Protein AF-A0AAD9ZJ83-F1 (afdb_monomer_lite)

InterPro domains:
  IPR008580 PPPDE peptidase domain [PF05903] (3-91)
  IPR008580 PPPDE peptidase domain [PS51858] (1-94)
  IPR008580 PPPDE peptidase domain [PTHR12378] (12-110)
  IPR008580 PPPDE peptidase domain [SM01179] (1-95)
  IPR042266 PPPDE peptidase domain superfamily [G3DSA:3.90.1720.30] (1-96)

Sequence (181 aa):
MRVYWTKPCMEPPGGTFRCELLQGFTFRPEHEIETIIKEVSQEFLGPSYNMLSNNCNHFTNHLCERLIGKPAPSWLNRAASIGVALPCVVPREWIAPPDHDNADGELLEEDEEDERTSMLRQEYHRGHSFHGSSMDGEDDGWDSDRDRRKGGSGKGKDIVRDTAGRDIPASERAPPPRGRS

Radius of gyration: 28.86 Å; chains: 1; bounding box: 47×80×57 Å

Secondary structure (DSSP, 8-state):
-------TTPPPTT---------------HHHHHHHHHHHHHHS-GGG-BTTTBSHHHHHHHHHHHHHSSPPPTTTTHHHHHHHH-TTTS-GGGTSPPP---------------TTSGGGSSSTTS----------------------------------B-TTSPBPPGGGSPPPP----

Organism: NCBI:txid209136

pLDDT: mean 70.63, std 24.45, range [24.88, 97.62]

Structure (mmCIF, N/CA/C/O backbone):
data_AF-A0AAD9ZJ83-F1
#
_entry.id   AF-A0AAD9ZJ83-F1
#
loop_
_atom_site.group_PDB
_atom_site.id
_atom_site.type_symbol
_atom_site.label_atom_id
_atom_site.label_alt_id
_atom_site.label_comp_id
_atom_site.label_asym_id
_atom_site.label_entity_id
_atom_site.label_seq_id
_atom_site.pdbx_PDB_ins_code
_atom_site.Cartn_x
_atom_site.Cartn_y
_atom_site.Cartn_z
_atom_site.occupancy
_atom_site.B_iso_or_equiv
_atom_site.auth_seq_id
_atom_site.auth_comp_id
_atom_site.auth_asym_id
_atom_site.auth_atom_id
_atom_site.pdbx_PDB_model_num
ATOM 1 N N . MET A 1 1 ? 16.547 3.645 4.547 1.00 51.28 1 MET A N 1
ATOM 2 C CA . MET A 1 1 ? 15.280 4.386 4.379 1.00 51.28 1 MET A CA 1
ATOM 3 C C . MET A 1 1 ? 14.146 3.600 5.035 1.00 51.28 1 MET A C 1
ATOM 5 O O . MET A 1 1 ? 14.118 2.382 4.866 1.00 51.28 1 MET A O 1
ATOM 9 N N . ARG A 1 2 ? 13.286 4.262 5.820 1.00 69.00 2 ARG A N 1
ATOM 10 C CA . ARG A 1 2 ? 12.075 3.689 6.448 1.00 69.00 2 ARG A CA 1
ATOM 11 C C . ARG A 1 2 ? 10.834 4.105 5.644 1.00 69.00 2 ARG A C 1
ATOM 13 O O . ARG A 1 2 ? 10.942 4.996 4.804 1.00 69.00 2 ARG A O 1
ATOM 20 N N . VAL A 1 3 ? 9.681 3.497 5.926 1.00 80.25 3 VAL A N 1
ATOM 21 C CA . VAL A 1 3 ? 8.376 4.035 5.505 1.00 80.25 3 VAL A CA 1
ATOM 22 C C . VAL A 1 3 ? 8.199 5.443 6.090 1.00 80.25 3 VAL A C 1
ATOM 24 O O . VAL A 1 3 ? 8.559 5.679 7.244 1.00 80.25 3 VAL A O 1
ATOM 27 N N . TYR A 1 4 ? 7.674 6.363 5.284 1.00 85.19 4 TYR A N 1
ATOM 28 C CA . TYR A 1 4 ? 7.364 7.744 5.656 1.00 85.19 4 TYR A CA 1
ATOM 29 C C . TYR A 1 4 ? 5.854 7.993 5.555 1.00 85.19 4 TYR A C 1
ATOM 31 O O . TYR A 1 4 ? 5.133 7.236 4.902 1.00 85.19 4 TYR A O 1
ATOM 39 N N . TRP A 1 5 ? 5.383 9.062 6.192 1.00 87.25 5 TRP A N 1
ATOM 40 C CA . TRP A 1 5 ? 4.005 9.538 6.093 1.00 87.25 5 TRP A CA 1
ATOM 41 C C . TRP A 1 5 ? 3.986 10.990 5.604 1.00 87.25 5 TRP A C 1
ATOM 43 O O . TRP A 1 5 ? 5.010 11.668 5.586 1.00 87.25 5 TRP A O 1
ATOM 53 N N . THR A 1 6 ? 2.822 11.446 5.155 1.00 89.69 6 THR A N 1
ATOM 54 C CA . THR A 1 6 ? 2.567 12.826 4.727 1.00 89.69 6 THR A CA 1
ATOM 55 C C . THR A 1 6 ? 1.086 13.140 4.940 1.00 89.69 6 THR A C 1
ATOM 57 O O . THR A 1 6 ? 0.282 12.220 5.127 1.00 89.69 6 THR A O 1
ATOM 60 N N . LYS A 1 7 ? 0.707 14.423 4.933 1.00 92.00 7 LYS A N 1
ATOM 61 C CA . LYS A 1 7 ? -0.703 14.831 5.027 1.00 92.00 7 LYS A CA 1
ATOM 62 C C . LYS A 1 7 ? -1.481 14.252 3.822 1.00 92.00 7 LYS A C 1
ATOM 64 O O . LYS A 1 7 ? -0.942 14.237 2.711 1.00 92.00 7 LYS A O 1
ATOM 69 N N . PRO A 1 8 ? -2.721 13.753 3.998 1.00 91.56 8 PRO A N 1
ATOM 70 C CA . PRO A 1 8 ? -3.522 13.234 2.890 1.00 91.56 8 PRO A CA 1
ATOM 71 C C . PRO A 1 8 ? -3.641 14.233 1.733 1.00 91.56 8 PRO A C 1
ATOM 73 O O . PRO A 1 8 ? -3.673 15.443 1.948 1.00 91.56 8 PRO A O 1
ATOM 76 N N . CYS A 1 9 ? -3.703 13.717 0.504 1.00 89.94 9 CYS A N 1
ATOM 77 C CA . CYS A 1 9 ? -3.762 14.496 -0.741 1.00 89.94 9 CYS A CA 1
ATOM 78 C C . CYS A 1 9 ? -2.544 15.399 -1.040 1.00 89.94 9 CYS A C 1
ATOM 80 O O . CYS A 1 9 ? -2.565 16.093 -2.054 1.00 89.94 9 CYS A O 1
ATOM 82 N N . MET A 1 10 ? -1.467 15.364 -0.243 1.00 91.19 10 MET A N 1
ATOM 83 C CA . MET A 1 10 ? -0.195 15.993 -0.619 1.00 91.19 10 MET A CA 1
ATOM 84 C C . MET A 1 10 ? 0.432 15.269 -1.814 1.00 91.19 10 MET A C 1
ATOM 86 O O . MET A 1 10 ? 0.665 14.058 -1.777 1.00 91.19 10 MET A O 1
ATOM 90 N N . GLU A 1 11 ? 0.727 16.017 -2.873 1.00 88.88 11 GLU A N 1
ATOM 91 C CA . GLU A 1 11 ? 1.280 15.475 -4.113 1.00 88.88 11 GLU A CA 1
ATOM 92 C C . GLU A 1 11 ? 2.820 15.467 -4.071 1.00 88.88 11 GLU A C 1
ATOM 94 O O . GLU A 1 11 ? 3.428 16.502 -3.786 1.00 88.88 11 GLU A O 1
ATOM 99 N N . PRO A 1 12 ? 3.488 14.334 -4.363 1.00 84.62 12 PRO A N 1
ATOM 100 C CA . PRO A 1 12 ? 4.933 14.324 -4.558 1.00 84.62 12 PRO A CA 1
ATOM 101 C C . PRO A 1 12 ? 5.297 15.001 -5.894 1.00 84.62 12 PRO A C 1
ATOM 103 O O . PRO A 1 12 ? 4.472 15.017 -6.813 1.00 84.62 12 PRO A O 1
ATOM 106 N N . PRO A 1 13 ? 6.537 15.496 -6.071 1.00 87.19 13 PRO A N 1
ATOM 107 C CA . PRO A 1 13 ? 6.989 16.054 -7.344 1.00 87.19 13 PRO A CA 1
ATOM 108 C C . PRO A 1 13 ? 6.751 15.092 -8.521 1.00 87.19 13 PRO A C 1
ATOM 110 O O . PRO A 1 13 ? 7.228 13.959 -8.519 1.00 87.19 13 PRO A O 1
ATOM 113 N N . GLY A 1 14 ? 5.999 15.543 -9.530 1.00 88.50 14 GLY A N 1
ATOM 114 C CA . GLY A 1 14 ? 5.631 14.737 -10.704 1.00 88.50 14 GLY A CA 1
ATOM 115 C C . GLY A 1 14 ? 4.450 13.774 -10.505 1.00 88.50 14 GLY A C 1
ATOM 116 O O . GLY A 1 14 ? 4.075 13.082 -11.451 1.00 88.50 14 GLY A O 1
ATOM 117 N N . GLY A 1 15 ? 3.850 13.727 -9.313 1.00 87.69 15 GLY A N 1
ATOM 118 C CA . GLY A 1 15 ? 2.579 13.052 -9.052 1.00 87.69 15 GLY A CA 1
ATOM 119 C C . GLY A 1 15 ? 1.377 13.993 -9.174 1.00 87.69 15 GLY A C 1
ATOM 120 O O . GLY A 1 15 ? 1.518 15.212 -9.185 1.00 87.69 15 GLY A O 1
ATOM 121 N N . THR A 1 16 ? 0.177 13.418 -9.245 1.00 92.81 16 THR A N 1
ATOM 122 C CA . THR A 1 16 ? -1.092 14.150 -9.099 1.00 92.81 16 THR A CA 1
ATOM 123 C C . THR A 1 16 ? -2.100 13.240 -8.405 1.00 92.81 16 THR A C 1
ATOM 125 O O . THR A 1 16 ? -2.240 12.067 -8.767 1.00 92.81 16 THR A O 1
ATOM 128 N N . PHE A 1 17 ? -2.799 13.754 -7.399 1.00 93.44 17 PHE A N 1
ATOM 129 C CA . PHE A 1 17 ? -3.862 13.048 -6.706 1.00 93.44 17 PHE A CA 1
ATOM 130 C C . PHE A 1 17 ? -5.074 12.893 -7.631 1.00 93.44 17 PHE A C 1
ATOM 132 O O . PHE A 1 17 ? -5.570 13.852 -8.220 1.00 93.44 17 PHE A O 1
ATOM 139 N N . ARG A 1 18 ? -5.575 11.659 -7.758 1.00 93.62 18 ARG A N 1
ATOM 140 C CA . ARG A 1 18 ? -6.725 11.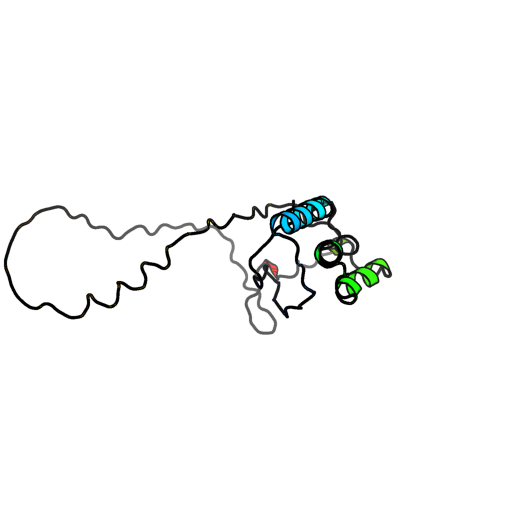350 -8.621 1.00 93.62 18 ARG A CA 1
ATOM 141 C C . ARG A 1 18 ? -8.031 11.176 -7.849 1.00 93.62 18 ARG A C 1
ATOM 143 O O . ARG A 1 18 ? -9.071 11.641 -8.306 1.00 93.62 18 ARG A O 1
ATOM 150 N N . CYS A 1 19 ? -8.002 10.405 -6.766 1.00 94.25 19 CYS A N 1
ATOM 151 C CA . CYS A 1 19 ? -9.188 10.013 -6.007 1.00 94.25 19 CYS A CA 1
ATOM 152 C C . CYS A 1 19 ? -8.811 9.332 -4.688 1.00 94.25 19 CYS A C 1
ATOM 154 O O . CYS A 1 19 ? -7.803 8.629 -4.614 1.00 94.25 19 CYS A O 1
ATOM 156 N N . GLU A 1 20 ? -9.688 9.459 -3.698 1.00 94.06 20 GLU A N 1
ATOM 157 C CA . GLU A 1 20 ? -9.672 8.681 -2.460 1.00 94.06 20 GLU A CA 1
ATOM 158 C C . GLU A 1 20 ? -10.578 7.444 -2.593 1.00 94.06 20 GLU A C 1
ATOM 160 O O . GLU A 1 20 ? -11.519 7.430 -3.394 1.00 94.06 20 GLU A O 1
ATOM 165 N N . LEU A 1 21 ? -10.302 6.398 -1.811 1.00 93.62 21 LEU A N 1
ATOM 166 C CA . LEU A 1 21 ? -11.132 5.199 -1.737 1.00 93.62 21 LEU A CA 1
ATOM 167 C C . LEU A 1 21 ? -11.295 4.740 -0.284 1.00 93.62 21 LEU A C 1
ATOM 169 O O . LEU A 1 21 ? -10.328 4.325 0.352 1.00 93.62 21 LEU A O 1
ATOM 173 N N . LEU A 1 22 ? -12.537 4.732 0.210 1.00 95.31 22 LEU A N 1
ATOM 174 C CA . LEU A 1 22 ? -12.863 4.143 1.507 1.00 95.31 22 LEU A CA 1
ATOM 175 C C . LEU A 1 22 ? -12.670 2.621 1.456 1.00 95.31 22 LEU A C 1
ATOM 177 O O . LEU A 1 22 ? -13.462 1.897 0.853 1.00 95.31 22 LEU A O 1
ATOM 181 N N . GLN A 1 23 ? -11.618 2.148 2.116 1.00 94.94 23 GLN A N 1
ATOM 182 C CA . GLN A 1 23 ? -11.210 0.743 2.102 1.00 94.94 23 GLN A CA 1
ATOM 183 C C . GLN A 1 23 ? -11.865 -0.087 3.225 1.00 94.94 23 GLN A C 1
ATOM 185 O O . GLN A 1 23 ? -12.105 -1.285 3.065 1.00 94.94 23 GLN A O 1
ATOM 190 N N . GLY A 1 24 ? -12.197 0.536 4.359 1.00 95.69 24 GLY A N 1
ATOM 191 C CA . GLY A 1 24 ? -12.870 -0.112 5.485 1.00 95.69 24 GLY A CA 1
ATOM 192 C C . GLY A 1 24 ? -12.802 0.712 6.768 1.00 95.69 24 GLY A C 1
ATOM 193 O O . GLY A 1 24 ? -12.357 1.854 6.756 1.00 95.69 24 GLY A O 1
ATOM 194 N N . PHE A 1 25 ? -13.227 0.103 7.874 1.00 96.00 25 PHE A N 1
ATOM 195 C CA . PHE A 1 25 ? -13.192 0.687 9.215 1.00 96.00 25 PHE A CA 1
ATOM 196 C C . PHE A 1 25 ? -12.483 -0.270 10.172 1.00 96.00 25 PHE A C 1
ATOM 198 O O . PHE A 1 25 ? -12.576 -1.489 10.008 1.00 96.00 25 PHE A O 1
ATOM 205 N N . THR A 1 26 ? -11.813 0.276 11.183 1.00 95.88 26 THR A N 1
ATOM 206 C CA . THR A 1 26 ? -11.235 -0.489 12.289 1.00 95.88 26 THR A CA 1
ATOM 207 C C . THR A 1 26 ? -11.680 0.121 13.615 1.00 95.88 26 THR A C 1
ATOM 209 O O . THR A 1 26 ? -11.867 1.330 13.706 1.00 95.88 26 THR A O 1
ATOM 212 N N . PHE A 1 27 ? -11.876 -0.722 14.629 1.00 95.75 27 PHE A N 1
ATOM 213 C CA . PHE A 1 27 ? -12.252 -0.315 15.992 1.00 95.75 27 PHE A CA 1
ATOM 214 C C . PHE A 1 27 ? -11.092 -0.498 16.983 1.00 95.75 27 PHE A C 1
ATOM 216 O O . PHE A 1 27 ? -11.299 -0.512 18.194 1.00 95.75 27 PHE A O 1
ATOM 223 N N . ARG A 1 28 ? -9.874 -0.697 16.464 1.00 95.69 28 ARG A N 1
ATOM 224 C CA . ARG A 1 28 ? -8.657 -0.792 17.270 1.00 95.69 28 ARG A CA 1
ATOM 225 C C . ARG A 1 28 ? -8.345 0.559 17.925 1.00 95.69 28 ARG A C 1
ATOM 227 O O . ARG A 1 28 ? -8.572 1.589 17.291 1.00 95.69 28 ARG A O 1
ATOM 234 N N . PRO A 1 29 ? -7.802 0.573 19.152 1.00 97.62 29 PRO A N 1
ATOM 235 C CA . PRO A 1 29 ? -7.278 1.792 19.751 1.00 97.62 29 PRO A CA 1
ATOM 236 C C . PRO A 1 29 ? -6.029 2.274 19.000 1.00 97.62 29 PRO A C 1
ATOM 238 O O . PRO A 1 29 ? -5.319 1.491 18.370 1.00 97.62 29 PRO A O 1
ATOM 241 N N . GLU A 1 30 ? -5.734 3.565 19.118 1.00 97.06 30 GLU A N 1
ATOM 242 C CA . GLU A 1 30 ? -4.628 4.244 18.430 1.00 97.06 30 GLU A CA 1
ATOM 243 C C . GLU A 1 30 ? -3.273 3.536 18.602 1.00 97.06 30 GLU A C 1
ATOM 245 O O . GLU A 1 30 ? -2.634 3.193 17.612 1.00 97.06 30 GLU A O 1
ATOM 250 N N . HIS A 1 31 ? -2.901 3.166 19.832 1.00 97.38 31 HIS A N 1
ATOM 251 C CA . HIS A 1 31 ? -1.644 2.457 20.111 1.00 97.38 31 HIS A CA 1
ATOM 252 C C . HIS A 1 31 ? -1.519 1.089 19.403 1.00 97.38 31 HIS A C 1
ATOM 254 O O . HIS A 1 31 ? -0.410 0.655 19.078 1.00 97.38 31 HIS A O 1
ATOM 260 N N . GLU A 1 32 ? -2.629 0.384 19.140 1.00 97.56 32 GLU A N 1
ATOM 261 C CA . GLU A 1 32 ? -2.602 -0.838 18.323 1.00 97.56 32 GLU A CA 1
ATOM 262 C C . GLU A 1 32 ? -2.376 -0.507 16.845 1.00 97.56 32 GLU A C 1
ATOM 264 O O . GLU A 1 32 ? -1.641 -1.222 16.164 1.00 97.56 32 GLU A O 1
ATOM 269 N N . ILE A 1 33 ? -2.993 0.567 16.345 1.00 97.12 33 ILE A N 1
ATOM 270 C CA . ILE A 1 33 ? -2.841 1.031 14.960 1.00 97.12 33 ILE A CA 1
ATOM 271 C C . ILE A 1 33 ? -1.387 1.454 14.710 1.00 97.12 33 ILE A C 1
ATOM 273 O O . ILE A 1 33 ? -0.781 0.985 13.748 1.00 97.12 33 ILE A O 1
ATOM 277 N N . GLU A 1 34 ? -0.797 2.249 15.605 1.00 95.75 34 GLU A N 1
ATOM 278 C CA . GLU A 1 34 ? 0.623 2.622 15.574 1.00 95.75 34 GLU A CA 1
ATOM 279 C C . GLU A 1 34 ? 1.544 1.397 15.597 1.00 95.75 34 GLU A C 1
ATOM 281 O O . GLU A 1 34 ? 2.485 1.305 14.805 1.00 95.75 34 GLU A O 1
ATOM 286 N N . THR A 1 35 ? 1.261 0.430 16.478 1.00 97.12 35 THR A N 1
ATOM 287 C CA . THR A 1 35 ? 2.037 -0.814 16.582 1.00 97.12 35 THR A CA 1
ATOM 288 C C . THR A 1 35 ? 1.985 -1.597 15.270 1.00 97.12 35 THR A C 1
ATOM 290 O O . THR A 1 35 ? 3.032 -1.977 14.747 1.00 97.12 35 THR A O 1
ATOM 293 N N . ILE A 1 36 ? 0.796 -1.756 14.678 1.00 96.88 36 ILE A N 1
ATOM 294 C CA . ILE A 1 36 ? 0.616 -2.414 13.378 1.00 96.88 36 ILE A CA 1
ATOM 295 C C . ILE A 1 36 ? 1.375 -1.668 12.272 1.00 96.88 36 ILE A C 1
ATOM 297 O O . ILE A 1 36 ? 2.115 -2.298 11.519 1.00 96.88 36 ILE A O 1
ATOM 301 N N . ILE A 1 37 ? 1.245 -0.340 12.178 1.00 95.38 37 ILE A N 1
ATOM 302 C CA . ILE A 1 37 ? 1.967 0.467 11.181 1.00 95.38 37 ILE A CA 1
ATOM 303 C C . ILE A 1 37 ? 3.480 0.278 11.338 1.00 95.38 37 ILE A C 1
ATOM 305 O O . ILE A 1 37 ? 4.180 0.080 10.343 1.00 95.38 37 ILE A O 1
ATOM 309 N N . LYS A 1 38 ? 3.994 0.296 12.571 1.00 94.50 38 LYS A N 1
ATOM 310 C CA . LYS A 1 38 ? 5.421 0.144 12.877 1.00 94.50 38 LYS A CA 1
ATOM 311 C C . LYS A 1 38 ? 5.958 -1.241 12.521 1.00 94.50 38 LYS A C 1
ATOM 313 O O . LYS A 1 38 ? 7.043 -1.311 11.941 1.00 94.50 38 LYS A O 1
ATOM 318 N N . GLU A 1 39 ? 5.222 -2.300 12.860 1.00 95.56 39 GLU A N 1
ATOM 319 C CA . GLU A 1 39 ? 5.543 -3.693 12.518 1.00 95.56 39 GLU A CA 1
ATOM 320 C C . GLU A 1 39 ? 5.615 -3.878 11.002 1.00 95.56 39 GLU A C 1
ATOM 322 O O . GLU A 1 39 ? 6.678 -4.216 10.484 1.00 95.56 39 GLU A O 1
ATOM 327 N N . VAL A 1 40 ? 4.537 -3.537 10.284 1.00 95.56 40 VAL A N 1
ATOM 328 C CA . VAL A 1 40 ? 4.490 -3.625 8.816 1.00 95.56 40 VAL A CA 1
ATOM 329 C C . VAL A 1 40 ? 5.609 -2.785 8.190 1.00 95.56 40 VAL A C 1
ATOM 331 O O . VAL A 1 40 ? 6.287 -3.228 7.268 1.00 95.56 40 VAL A O 1
ATOM 334 N N . SER A 1 41 ? 5.905 -1.603 8.734 1.00 93.12 41 SER A N 1
ATOM 335 C CA . SER A 1 41 ? 7.007 -0.759 8.249 1.00 93.12 41 SER A CA 1
ATOM 336 C C . SER A 1 41 ? 8.412 -1.349 8.453 1.00 93.12 41 SER A C 1
ATOM 338 O O . SER A 1 41 ? 9.350 -0.849 7.832 1.00 93.12 41 SER A O 1
ATOM 340 N N . GLN A 1 42 ? 8.598 -2.382 9.290 1.00 92.38 42 GLN A N 1
ATOM 341 C CA .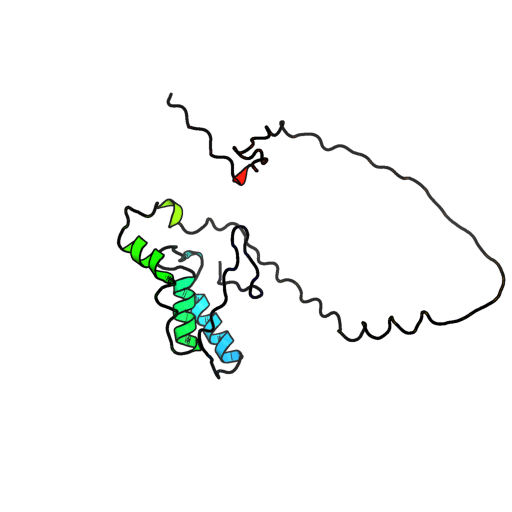 GLN A 1 42 ? 9.876 -3.110 9.369 1.00 92.38 42 GLN A CA 1
ATOM 342 C C . GLN A 1 42 ? 10.035 -4.146 8.248 1.00 92.38 42 GLN A C 1
ATOM 344 O O . GLN A 1 42 ? 11.164 -4.489 7.904 1.00 92.38 42 GLN A O 1
ATOM 349 N N . GLU A 1 43 ? 8.936 -4.630 7.666 1.00 91.69 43 GLU A N 1
ATOM 350 C CA . GLU A 1 43 ? 8.962 -5.589 6.553 1.00 91.69 43 GLU A CA 1
ATOM 351 C C . GLU A 1 43 ? 9.246 -4.886 5.208 1.00 91.69 43 GLU A C 1
ATOM 353 O O . GLU A 1 43 ? 9.933 -5.427 4.337 1.00 91.69 43 GLU A O 1
ATOM 358 N N . PHE A 1 44 ? 8.794 -3.635 5.064 1.00 91.19 44 PHE A N 1
ATOM 359 C CA . PHE A 1 44 ? 8.912 -2.828 3.844 1.00 91.19 44 PHE A CA 1
ATOM 360 C C . PHE A 1 44 ? 9.999 -1.743 3.965 1.00 91.19 44 PHE A C 1
ATOM 362 O O . PHE A 1 44 ? 9.726 -0.542 4.016 1.00 91.19 44 PHE A O 1
ATOM 369 N N . LEU A 1 45 ? 11.264 -2.168 4.008 1.00 88.06 45 LEU A N 1
ATOM 370 C CA . LEU A 1 45 ? 12.423 -1.268 4.044 1.00 88.06 45 LEU A CA 1
ATOM 371 C C . LEU A 1 45 ? 12.804 -0.778 2.637 1.00 88.06 45 LEU A C 1
ATOM 373 O O . LEU A 1 45 ? 12.796 -1.542 1.679 1.00 88.06 45 LEU A O 1
ATOM 377 N N . GLY A 1 46 ? 13.245 0.478 2.503 1.00 83.38 46 GLY A N 1
ATOM 378 C CA . GLY A 1 46 ? 13.636 1.032 1.194 1.00 83.38 46 GLY A CA 1
ATOM 379 C C . GLY A 1 46 ? 14.690 0.217 0.414 1.00 83.38 46 GLY A C 1
ATOM 380 O O . GLY A 1 46 ? 14.516 0.045 -0.788 1.00 83.38 46 GLY A O 1
ATOM 381 N N . PRO A 1 47 ? 15.734 -0.364 1.047 1.00 84.81 47 PRO A N 1
ATOM 382 C CA . PRO A 1 47 ? 16.693 -1.230 0.351 1.00 84.81 47 PRO A CA 1
ATOM 383 C C . PRO A 1 47 ? 16.111 -2.535 -0.219 1.00 84.81 47 PRO A C 1
ATOM 385 O O . PRO A 1 47 ? 16.752 -3.150 -1.066 1.00 84.81 47 PRO A O 1
ATOM 388 N N . SER A 1 48 ? 14.930 -2.977 0.235 1.00 85.81 48 SER A N 1
ATOM 389 C CA . SER A 1 48 ? 14.202 -4.111 -0.354 1.00 85.81 48 SER A CA 1
ATOM 390 C C . SER A 1 48 ? 13.083 -3.674 -1.306 1.00 85.81 48 SER A C 1
ATOM 392 O O . SER A 1 48 ? 12.371 -4.535 -1.828 1.00 85.81 48 SER A O 1
ATOM 394 N N . TYR A 1 49 ? 12.919 -2.369 -1.561 1.00 89.56 49 TYR A N 1
ATOM 395 C CA . TYR A 1 49 ? 11.902 -1.853 -2.472 1.00 89.56 49 TYR A CA 1
ATOM 396 C C . TYR A 1 49 ? 12.144 -2.349 -3.900 1.00 89.56 49 TYR A C 1
ATOM 398 O O . TYR A 1 49 ? 13.241 -2.238 -4.446 1.00 89.56 49 TYR A O 1
ATOM 406 N N . ASN A 1 50 ? 11.095 -2.871 -4.527 1.00 90.06 50 ASN A N 1
ATOM 407 C CA . ASN A 1 50 ? 11.121 -3.342 -5.902 1.00 90.06 50 ASN A CA 1
ATOM 408 C C . ASN A 1 50 ? 9.812 -2.953 -6.589 1.00 90.06 50 ASN A C 1
ATOM 410 O O . ASN A 1 50 ? 8.739 -3.365 -6.150 1.00 90.06 50 ASN A O 1
ATOM 414 N N . MET A 1 51 ? 9.892 -2.211 -7.697 1.00 90.56 51 MET A N 1
ATOM 415 C CA . MET A 1 51 ? 8.710 -1.678 -8.389 1.00 90.56 51 MET A CA 1
ATOM 416 C C . MET A 1 51 ? 7.685 -2.759 -8.790 1.00 90.56 51 MET A C 1
ATOM 418 O O . MET A 1 51 ? 6.487 -2.473 -8.840 1.00 90.56 51 MET A O 1
ATOM 422 N N . LEU A 1 52 ? 8.125 -3.998 -9.039 1.00 92.31 52 LEU A N 1
ATOM 423 C CA . LEU A 1 52 ? 7.273 -5.102 -9.485 1.00 92.31 52 LEU A CA 1
ATOM 424 C C . LEU A 1 52 ? 6.862 -6.074 -8.370 1.00 92.31 52 LEU A C 1
ATOM 426 O O . LEU A 1 52 ? 5.744 -6.581 -8.405 1.00 92.31 52 LEU A O 1
ATOM 430 N N . SER A 1 53 ? 7.735 -6.353 -7.398 1.00 91.62 53 SER A N 1
ATOM 431 C CA . SER A 1 53 ? 7.511 -7.417 -6.401 1.00 91.62 53 SER A CA 1
ATOM 432 C C . SER A 1 53 ? 7.482 -6.958 -4.942 1.00 91.62 53 SER A C 1
ATOM 434 O O . SER A 1 53 ? 7.188 -7.769 -4.071 1.00 91.62 53 SER A O 1
ATOM 436 N N . ASN A 1 54 ? 7.829 -5.700 -4.655 1.00 92.75 54 ASN A N 1
ATOM 437 C CA . ASN A 1 54 ? 7.830 -5.147 -3.300 1.00 92.75 54 ASN A CA 1
ATOM 438 C C . ASN A 1 54 ? 7.684 -3.615 -3.336 1.00 92.75 54 ASN A C 1
ATOM 440 O O . ASN A 1 54 ? 8.617 -2.871 -3.038 1.00 92.75 54 ASN A O 1
ATOM 444 N N . ASN A 1 55 ? 6.526 -3.154 -3.809 1.00 92.94 55 ASN A N 1
ATOM 445 C CA . ASN A 1 55 ? 6.219 -1.736 -4.020 1.00 92.94 55 ASN A CA 1
ATOM 446 C C . ASN A 1 55 ? 5.209 -1.198 -2.984 1.00 92.94 55 ASN A C 1
ATOM 448 O O . ASN A 1 55 ? 4.691 -1.946 -2.152 1.00 92.94 55 ASN A O 1
ATOM 452 N N . CYS A 1 56 ? 4.872 0.092 -3.079 1.00 92.75 56 CYS A N 1
ATOM 453 C CA . CYS A 1 56 ? 3.876 0.743 -2.221 1.00 92.75 56 CYS A CA 1
ATOM 454 C C . CYS A 1 56 ? 2.524 0.003 -2.152 1.00 92.75 56 CYS A C 1
ATOM 456 O O . CYS A 1 56 ? 1.958 -0.114 -1.071 1.00 92.75 56 CYS A O 1
ATOM 458 N N . ASN A 1 57 ? 2.034 -0.579 -3.252 1.00 95.69 57 ASN A N 1
ATOM 459 C CA . ASN A 1 57 ? 0.761 -1.308 -3.269 1.00 95.69 57 ASN A CA 1
ATOM 460 C C . ASN A 1 57 ? 0.823 -2.635 -2.494 1.00 95.69 57 ASN A C 1
ATOM 462 O O . ASN A 1 57 ? -0.199 -3.082 -1.975 1.00 95.69 57 ASN A O 1
ATOM 466 N N . HIS A 1 58 ? 2.000 -3.270 -2.410 1.00 95.94 58 HIS A N 1
ATOM 467 C CA . HIS A 1 58 ? 2.198 -4.469 -1.587 1.00 95.94 58 HIS A CA 1
ATOM 468 C C . HIS A 1 58 ? 2.144 -4.105 -0.095 1.00 95.94 58 HIS A C 1
ATOM 470 O O . HIS A 1 58 ? 1.431 -4.763 0.663 1.00 95.94 58 HIS A O 1
ATOM 476 N N . PHE A 1 59 ? 2.807 -3.007 0.295 1.00 95.69 59 PHE A N 1
ATOM 477 C CA . PHE A 1 59 ? 2.704 -2.429 1.639 1.00 95.69 59 PHE A CA 1
ATOM 478 C C . PHE A 1 59 ? 1.250 -2.076 1.981 1.00 95.69 59 PHE A C 1
ATOM 480 O O . PHE A 1 59 ? 0.740 -2.519 3.007 1.00 95.69 59 PHE A O 1
ATOM 487 N N . THR A 1 60 ? 0.544 -1.357 1.097 1.00 96.12 60 THR A N 1
ATOM 488 C CA . THR A 1 60 ? -0.874 -1.014 1.289 1.00 96.12 60 THR A CA 1
ATOM 489 C C . THR A 1 60 ? -1.732 -2.263 1.466 1.00 96.12 60 THR A C 1
ATOM 491 O O . THR A 1 60 ? -2.540 -2.301 2.387 1.00 96.12 60 THR A O 1
ATOM 494 N N . ASN A 1 61 ? -1.547 -3.304 0.645 1.00 97.31 61 ASN A N 1
ATOM 495 C CA . ASN A 1 61 ? -2.306 -4.545 0.792 1.00 97.31 61 ASN A CA 1
ATOM 496 C C . ASN A 1 61 ? -2.105 -5.186 2.169 1.00 97.31 61 ASN A C 1
ATOM 498 O O . ASN A 1 61 ? -3.086 -5.488 2.848 1.00 97.31 61 ASN A O 1
ATOM 502 N N . HIS A 1 62 ? -0.851 -5.346 2.592 1.00 96.94 62 HIS A N 1
ATOM 503 C CA . HIS A 1 62 ? -0.537 -5.969 3.873 1.00 96.94 62 HIS A CA 1
ATOM 504 C C . HIS A 1 62 ? -1.033 -5.124 5.061 1.00 96.94 62 HIS A C 1
ATOM 506 O O . HIS A 1 62 ? -1.614 -5.651 6.011 1.00 96.94 62 HIS A O 1
ATOM 512 N N . LEU A 1 63 ? -0.909 -3.795 4.982 1.00 96.62 63 LEU A N 1
ATOM 513 C CA . LEU A 1 63 ? -1.442 -2.881 5.992 1.00 96.62 63 LEU A CA 1
ATOM 514 C C . LEU A 1 63 ? -2.978 -2.963 6.091 1.00 96.62 63 LEU A C 1
ATOM 516 O O . LEU A 1 63 ? -3.517 -3.011 7.197 1.00 96.62 63 LEU A O 1
ATOM 520 N N . CYS A 1 64 ? -3.692 -3.048 4.963 1.00 97.25 64 C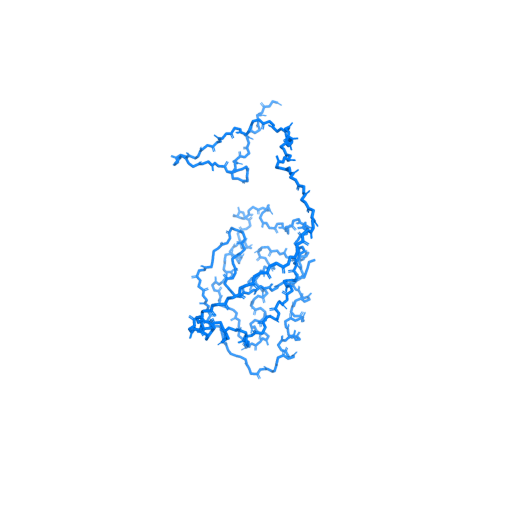YS A N 1
ATOM 521 C CA . CYS A 1 64 ? -5.142 -3.261 4.954 1.00 97.25 64 CYS A CA 1
ATOM 522 C C . CYS A 1 64 ? -5.529 -4.607 5.591 1.00 97.25 64 CYS A C 1
ATOM 524 O O . CYS A 1 64 ? -6.424 -4.651 6.438 1.00 97.25 64 CYS A O 1
ATOM 526 N N . GLU A 1 65 ? -4.830 -5.694 5.260 1.00 97.31 65 GLU A N 1
ATOM 527 C CA . GLU A 1 65 ? -5.064 -7.009 5.871 1.00 97.31 65 GLU A CA 1
ATOM 528 C C . GLU A 1 65 ? -4.887 -6.962 7.397 1.00 97.31 65 GLU A C 1
ATOM 530 O O . GLU A 1 65 ? -5.746 -7.458 8.130 1.00 97.31 65 GLU A O 1
ATOM 535 N N . ARG A 1 66 ? -3.836 -6.296 7.896 1.00 97.44 66 ARG A N 1
ATOM 536 C CA . ARG A 1 66 ? -3.551 -6.175 9.337 1.00 97.44 66 ARG A CA 1
ATOM 537 C C . ARG A 1 66 ? -4.545 -5.265 10.083 1.00 97.44 66 ARG A C 1
ATOM 539 O O . ARG A 1 66 ? -4.934 -5.602 11.206 1.00 97.44 66 ARG A O 1
ATOM 546 N N . LEU A 1 67 ? -4.962 -4.142 9.487 1.00 97.00 67 LEU A N 1
ATOM 547 C CA . LEU A 1 67 ? -5.841 -3.148 10.127 1.00 97.00 67 LEU A CA 1
ATOM 548 C C . LEU A 1 67 ? -7.336 -3.494 10.055 1.00 97.00 67 LEU A C 1
ATOM 550 O O . LEU A 1 67 ? -8.043 -3.299 11.047 1.00 97.00 67 LEU A O 1
ATOM 554 N N . ILE A 1 68 ? -7.819 -3.982 8.905 1.00 96.88 68 ILE A N 1
ATOM 555 C CA . ILE A 1 68 ? -9.257 -4.182 8.621 1.00 96.88 68 ILE A CA 1
ATOM 556 C C . ILE A 1 68 ? -9.632 -5.619 8.216 1.00 96.88 68 ILE A C 1
ATOM 558 O O . ILE A 1 68 ? -10.801 -5.887 7.933 1.00 96.88 68 ILE A O 1
ATOM 562 N N . GLY A 1 69 ? -8.670 -6.548 8.152 1.00 96.56 69 GLY A N 1
ATOM 563 C CA . GLY A 1 69 ? -8.926 -7.952 7.804 1.00 96.56 69 GLY A CA 1
ATOM 564 C C . GLY A 1 69 ? -9.329 -8.185 6.344 1.00 96.56 69 GLY A C 1
ATOM 565 O O . GLY A 1 69 ? -9.946 -9.206 6.040 1.00 96.56 69 GLY A O 1
ATOM 566 N N . LYS A 1 70 ? -9.039 -7.238 5.440 1.00 96.25 70 LYS A N 1
ATOM 567 C CA . LYS A 1 70 ? -9.383 -7.313 4.010 1.00 96.25 70 LYS A CA 1
ATOM 568 C C . LYS A 1 70 ? -8.227 -6.803 3.141 1.00 96.25 70 LYS A C 1
ATOM 570 O O . LYS A 1 70 ? -7.674 -5.754 3.474 1.00 96.25 70 LYS A O 1
ATOM 575 N N . PRO A 1 71 ? -7.908 -7.475 2.020 1.00 96.31 71 PRO A N 1
ATOM 576 C CA . PRO A 1 71 ? -6.881 -7.025 1.085 1.00 96.31 71 PRO A CA 1
ATOM 577 C C . PRO A 1 71 ? -7.270 -5.713 0.400 1.00 96.31 71 PRO A C 1
ATOM 579 O O . PRO A 1 71 ? -8.455 -5.377 0.283 1.00 96.31 71 PRO A O 1
ATOM 582 N N . ALA A 1 72 ? -6.264 -4.999 -0.102 1.00 96.31 72 ALA A N 1
ATOM 583 C CA . ALA A 1 72 ? -6.457 -3.853 -0.981 1.00 96.31 72 ALA A CA 1
ATOM 584 C C . ALA A 1 72 ? -7.165 -4.275 -2.291 1.00 96.31 72 ALA A C 1
ATOM 586 O O . ALA A 1 72 ? -7.175 -5.458 -2.651 1.00 96.31 72 ALA A O 1
ATOM 587 N N . PRO A 1 73 ? -7.767 -3.335 -3.045 1.00 95.62 73 PRO A N 1
ATOM 588 C CA . PRO A 1 73 ? -8.473 -3.670 -4.274 1.00 95.62 73 PRO A CA 1
ATOM 589 C C . PRO A 1 73 ? -7.529 -4.339 -5.275 1.00 95.62 73 PRO A C 1
ATOM 591 O O . PRO A 1 73 ? -6.496 -3.778 -5.640 1.00 95.62 73 PRO A O 1
ATOM 594 N N . SER A 1 74 ? -7.902 -5.521 -5.768 1.00 92.06 74 SER A N 1
ATOM 595 C CA . SER A 1 74 ? -7.019 -6.355 -6.598 1.00 92.06 74 SER A CA 1
ATOM 596 C C . SER A 1 74 ? -6.519 -5.662 -7.869 1.00 92.06 74 SER A C 1
ATOM 598 O O . SER A 1 74 ? -5.467 -6.021 -8.392 1.00 92.06 74 SER A O 1
ATOM 600 N N . TRP A 1 75 ? -7.235 -4.645 -8.362 1.00 94.88 75 TRP A N 1
ATOM 601 C CA . TRP A 1 75 ? -6.821 -3.856 -9.519 1.00 94.88 75 TRP A CA 1
ATOM 602 C C . TRP A 1 75 ? -5.618 -2.941 -9.264 1.00 94.88 75 TRP A C 1
ATOM 604 O O . TRP A 1 75 ? -4.919 -2.627 -10.226 1.00 94.88 75 TRP A O 1
ATOM 614 N N . LEU A 1 76 ? -5.345 -2.564 -8.010 1.00 93.88 76 LEU A N 1
ATOM 615 C CA . LEU A 1 76 ? -4.326 -1.579 -7.635 1.00 93.88 76 LEU A CA 1
ATOM 616 C C . LEU A 1 76 ? -2.913 -2.011 -8.059 1.00 93.88 76 LEU A C 1
ATOM 618 O O . LEU A 1 76 ? -2.149 -1.211 -8.589 1.00 93.88 76 LEU A O 1
ATOM 622 N N . ASN A 1 77 ? -2.589 -3.297 -7.897 1.00 95.12 77 ASN A N 1
ATOM 623 C CA . ASN A 1 77 ? -1.253 -3.838 -8.166 1.00 95.12 77 ASN A CA 1
ATOM 624 C C . ASN A 1 77 ? -1.151 -4.637 -9.487 1.00 95.12 77 ASN A C 1
ATOM 626 O O . ASN A 1 77 ? -0.116 -5.240 -9.769 1.00 95.12 77 ASN A O 1
ATOM 630 N N . ARG A 1 78 ? -2.197 -4.643 -10.335 1.00 95.56 78 ARG A N 1
ATOM 631 C CA . ARG A 1 78 ? -2.234 -5.461 -11.573 1.00 95.56 78 ARG A CA 1
ATOM 632 C C . ARG A 1 78 ? -1.089 -5.174 -12.538 1.00 95.56 78 ARG A C 1
ATOM 634 O O . ARG A 1 78 ? -0.602 -6.103 -13.175 1.00 95.56 78 ARG A O 1
ATOM 641 N N . ALA A 1 79 ? -0.675 -3.913 -12.664 1.00 93.00 79 ALA A N 1
ATOM 642 C CA . ALA A 1 79 ? 0.415 -3.526 -13.560 1.00 93.00 79 ALA A CA 1
ATOM 643 C C . ALA A 1 79 ? 1.736 -4.208 -13.165 1.00 93.00 79 ALA A C 1
ATOM 645 O O . ALA A 1 79 ? 2.416 -4.775 -14.018 1.00 93.00 79 ALA A O 1
ATOM 646 N N . ALA A 1 80 ? 2.040 -4.239 -11.865 1.00 93.25 80 ALA A N 1
ATOM 647 C CA . ALA A 1 80 ? 3.208 -4.923 -11.327 1.00 93.25 80 ALA A CA 1
ATOM 648 C C . ALA A 1 80 ? 3.132 -6.443 -11.555 1.00 93.25 80 ALA A C 1
ATOM 650 O O . ALA A 1 80 ? 4.079 -7.026 -12.078 1.00 93.25 80 ALA A O 1
ATOM 651 N N . SER A 1 81 ? 1.979 -7.075 -11.289 1.00 92.44 81 SER A N 1
ATOM 652 C CA . SER A 1 81 ? 1.773 -8.509 -11.559 1.00 92.44 81 SER A CA 1
ATOM 653 C C . SER A 1 81 ? 1.970 -8.877 -13.038 1.00 92.44 81 SER A C 1
ATOM 655 O O . SER A 1 81 ? 2.568 -9.908 -13.342 1.00 92.44 81 SER A O 1
ATOM 657 N N . ILE A 1 82 ? 1.505 -8.030 -13.965 1.00 93.19 82 ILE A N 1
ATOM 658 C CA . ILE A 1 82 ? 1.725 -8.210 -15.409 1.00 93.19 82 ILE A CA 1
ATOM 659 C C . ILE A 1 82 ? 3.210 -8.026 -15.758 1.00 93.19 82 ILE A C 1
ATOM 661 O O . ILE A 1 82 ? 3.743 -8.809 -16.539 1.00 93.19 82 ILE A O 1
ATOM 665 N N . GLY A 1 83 ? 3.892 -7.047 -15.156 1.00 92.25 83 GLY A N 1
ATOM 666 C CA . GLY A 1 83 ? 5.328 -6.826 -15.348 1.00 92.25 83 GLY A CA 1
ATOM 667 C C . GLY A 1 83 ? 6.195 -8.006 -14.896 1.00 92.25 83 GLY A C 1
ATOM 668 O O . GLY A 1 83 ? 7.127 -8.379 -15.603 1.00 92.25 83 GLY A O 1
ATOM 669 N N . VAL A 1 84 ? 5.849 -8.655 -13.775 1.00 89.62 84 VAL A N 1
ATOM 670 C CA . VAL A 1 84 ? 6.492 -9.912 -13.335 1.00 89.62 84 VAL A CA 1
ATOM 671 C C . VAL A 1 84 ? 6.242 -11.044 -14.338 1.00 89.62 84 VAL A C 1
ATOM 673 O O . VAL A 1 84 ? 7.158 -11.802 -14.652 1.00 89.62 84 VAL A O 1
ATOM 676 N N . ALA A 1 85 ? 5.017 -11.160 -14.861 1.00 91.69 85 ALA A N 1
ATOM 677 C CA . ALA A 1 85 ? 4.649 -12.203 -15.820 1.00 91.69 85 ALA A CA 1
ATOM 678 C C . ALA A 1 85 ? 5.251 -11.997 -17.225 1.00 91.69 85 ALA A C 1
ATOM 680 O O . ALA A 1 85 ? 5.402 -12.967 -17.968 1.00 91.69 85 ALA A O 1
ATOM 681 N N . LEU A 1 86 ? 5.607 -10.759 -17.593 1.00 90.50 86 LEU A N 1
ATOM 682 C CA . LEU A 1 86 ? 6.157 -10.387 -18.901 1.00 90.50 86 LEU A CA 1
ATOM 683 C C . LEU A 1 86 ? 7.486 -9.601 -18.770 1.00 90.50 86 LEU A C 1
ATOM 685 O O . LEU A 1 86 ? 7.532 -8.415 -19.115 1.00 90.50 86 LEU A O 1
ATOM 689 N N . PRO A 1 87 ? 8.604 -10.235 -18.347 1.00 80.94 87 PRO A N 1
ATOM 690 C CA . PRO A 1 87 ? 9.866 -9.534 -18.066 1.00 80.94 87 PRO A CA 1
ATOM 691 C C . PRO A 1 87 ? 10.511 -8.810 -19.259 1.00 80.94 87 PRO A C 1
ATOM 693 O O . PRO A 1 87 ? 11.434 -8.026 -19.073 1.00 80.94 87 PRO A O 1
ATOM 696 N N . CYS A 1 88 ? 10.064 -9.076 -20.489 1.00 86.44 88 CYS A N 1
ATOM 697 C CA . CYS A 1 88 ? 10.518 -8.380 -21.695 1.00 86.44 88 CYS A CA 1
ATOM 698 C C . CYS A 1 88 ? 9.856 -7.007 -21.913 1.00 86.44 88 CYS A C 1
ATOM 700 O O . CYS A 1 88 ? 10.307 -6.258 -22.775 1.00 86.44 88 CYS A O 1
ATOM 702 N N . VAL A 1 89 ? 8.795 -6.682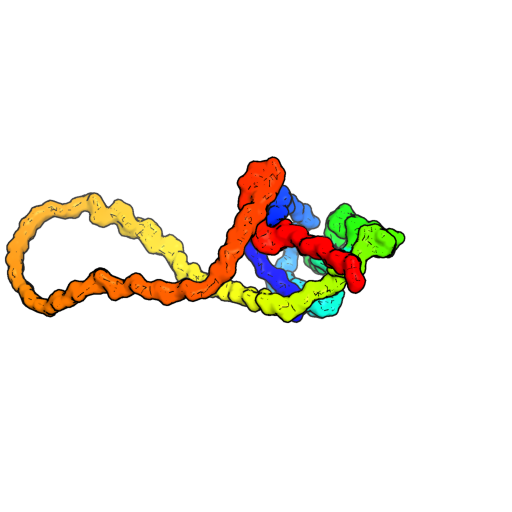 -21.164 1.00 85.56 89 VAL A N 1
ATOM 703 C CA . VAL A 1 89 ? 8.024 -5.432 -21.308 1.00 85.56 89 VAL A CA 1
ATOM 704 C C . VAL A 1 89 ? 8.514 -4.340 -20.349 1.00 85.56 89 VAL A C 1
ATOM 706 O O . VAL A 1 89 ? 8.290 -3.161 -20.609 1.00 85.56 89 VAL A O 1
ATOM 709 N N . VAL A 1 90 ? 9.200 -4.709 -19.261 1.00 85.56 90 VAL A N 1
ATOM 710 C CA . VAL A 1 90 ? 9.679 -3.769 -18.235 1.00 85.56 90 VAL A CA 1
ATOM 711 C C . VAL A 1 90 ? 11.208 -3.634 -18.310 1.00 85.56 90 VAL A C 1
ATOM 713 O O . VAL A 1 90 ? 11.911 -4.597 -17.995 1.00 85.56 90 VAL A O 1
ATOM 716 N N . PRO A 1 91 ? 11.747 -2.463 -18.705 1.00 84.56 91 PRO A N 1
ATOM 717 C CA . PRO A 1 91 ? 13.177 -2.166 -18.638 1.00 84.56 91 PRO A CA 1
ATOM 718 C C . PRO A 1 91 ? 13.745 -2.378 -17.229 1.00 84.56 91 PRO A C 1
ATOM 720 O O . PRO A 1 91 ? 13.110 -2.037 -16.230 1.00 84.56 91 PRO A O 1
ATOM 723 N N . ARG A 1 92 ? 14.965 -2.920 -17.132 1.00 78.69 92 ARG A N 1
ATOM 724 C CA . ARG A 1 92 ? 15.617 -3.210 -15.837 1.00 78.69 92 ARG A CA 1
ATOM 725 C C . ARG A 1 92 ? 15.905 -1.937 -15.046 1.00 78.69 92 ARG A C 1
ATOM 727 O O . ARG A 1 92 ? 15.868 -1.947 -13.820 1.00 78.69 92 ARG A O 1
ATOM 734 N N . GLU A 1 93 ? 16.126 -0.851 -15.770 1.00 76.81 93 GLU A N 1
ATOM 735 C CA . GLU A 1 93 ? 16.371 0.506 -15.301 1.00 76.81 93 GLU A CA 1
ATOM 736 C C . GLU A 1 93 ? 15.190 1.064 -14.488 1.00 76.81 93 GLU A C 1
ATOM 738 O O . GLU A 1 93 ? 15.391 1.946 -13.663 1.00 76.81 93 GLU A O 1
ATOM 743 N N . TRP A 1 94 ? 13.968 0.546 -14.678 1.00 73.75 94 TRP A N 1
ATOM 744 C CA . TRP A 1 94 ? 12.783 0.938 -13.897 1.00 73.75 94 TRP A CA 1
ATOM 745 C C . TRP A 1 94 ? 12.574 0.076 -12.642 1.00 73.75 94 TRP A C 1
ATOM 747 O O . TRP A 1 94 ? 11.766 0.415 -11.786 1.00 73.75 94 TRP A O 1
ATOM 757 N N . ILE A 1 95 ? 13.263 -1.064 -12.538 1.00 76.50 95 ILE A N 1
ATOM 758 C CA . ILE A 1 95 ? 13.087 -2.041 -11.449 1.00 76.50 95 ILE A CA 1
ATOM 759 C C . ILE A 1 95 ? 14.119 -1.818 -10.333 1.00 76.50 95 ILE A C 1
ATOM 761 O O . ILE A 1 95 ? 13.890 -2.237 -9.196 1.00 76.50 95 ILE A O 1
ATOM 765 N N . ALA A 1 96 ? 15.246 -1.172 -10.652 1.00 65.88 96 ALA A N 1
ATOM 766 C CA . ALA A 1 96 ? 16.277 -0.815 -9.685 1.00 65.88 96 ALA A CA 1
ATOM 767 C C . ALA A 1 96 ? 15.684 0.012 -8.522 1.00 65.88 96 ALA A C 1
ATOM 769 O O . ALA A 1 96 ? 14.867 0.903 -8.771 1.00 65.88 96 ALA A O 1
ATOM 770 N N . PRO A 1 97 ? 16.079 -0.254 -7.261 1.00 61.62 97 PRO A N 1
ATOM 771 C CA . PRO A 1 97 ? 15.779 0.655 -6.162 1.00 61.62 97 PRO A CA 1
ATOM 772 C C . PRO A 1 97 ? 16.344 2.046 -6.490 1.00 61.62 97 PRO A C 1
ATOM 774 O O . PRO A 1 97 ? 17.429 2.112 -7.072 1.00 61.62 97 PRO A O 1
ATOM 777 N N . PRO A 1 98 ? 15.651 3.144 -6.140 1.00 60.28 98 PRO A N 1
ATOM 778 C CA . PRO A 1 98 ? 16.204 4.481 -6.327 1.00 60.28 98 PRO A CA 1
ATOM 779 C C . PRO A 1 98 ? 17.519 4.621 -5.550 1.00 60.28 98 PRO A C 1
ATOM 781 O O . PRO A 1 98 ? 17.620 4.149 -4.412 1.00 60.28 98 PRO A O 1
ATOM 784 N N . ASP A 1 99 ? 18.510 5.274 -6.161 1.00 55.91 99 ASP A N 1
ATOM 785 C CA . ASP A 1 99 ? 19.762 5.613 -5.485 1.00 55.91 99 ASP A CA 1
ATOM 786 C C . ASP A 1 99 ? 19.450 6.442 -4.229 1.00 55.91 99 ASP A C 1
ATOM 788 O O . ASP A 1 99 ? 18.629 7.363 -4.252 1.00 55.91 99 ASP A O 1
ATOM 792 N N . HIS A 1 100 ? 20.047 6.055 -3.099 1.00 56.41 100 HIS A N 1
ATOM 793 C CA . HIS A 1 100 ? 19.634 6.513 -1.766 1.00 56.41 100 HIS A CA 1
ATOM 794 C C . HIS A 1 100 ? 20.247 7.875 -1.409 1.00 56.41 100 HIS A C 1
ATOM 796 O O . HIS A 1 100 ? 21.015 7.993 -0.453 1.00 56.41 100 HIS A O 1
ATOM 802 N N . ASP A 1 101 ? 19.891 8.898 -2.186 1.00 45.75 101 ASP A N 1
ATOM 803 C CA . ASP A 1 101 ? 20.179 10.299 -1.885 1.00 45.75 101 ASP A CA 1
ATOM 804 C C . ASP A 1 101 ? 19.024 10.927 -1.094 1.00 45.75 101 ASP A C 1
ATOM 806 O O . ASP A 1 101 ? 17.976 11.279 -1.630 1.00 45.75 101 ASP A O 1
ATOM 810 N N . ASN A 1 102 ? 19.256 11.028 0.216 1.00 43.28 102 ASN A N 1
ATOM 811 C CA . ASN A 1 102 ? 18.726 12.020 1.159 1.00 43.28 102 ASN A CA 1
ATOM 812 C C . ASN A 1 102 ? 17.403 12.706 0.761 1.00 43.28 102 ASN A C 1
ATOM 814 O O . ASN A 1 102 ? 17.375 13.866 0.364 1.00 43.28 102 ASN A O 1
ATOM 818 N N . ALA A 1 103 ? 16.295 11.993 0.972 1.00 42.31 103 ALA A N 1
ATOM 819 C CA . ALA A 1 103 ? 15.088 12.623 1.491 1.00 42.31 103 ALA A CA 1
ATOM 820 C C . ALA A 1 103 ? 15.157 12.546 3.022 1.00 42.31 103 ALA A C 1
ATOM 822 O O . ALA A 1 103 ? 14.585 11.650 3.654 1.00 42.31 103 ALA A O 1
ATOM 823 N N . ASP A 1 104 ? 15.931 13.452 3.612 1.00 44.91 104 ASP A N 1
ATOM 824 C CA . ASP A 1 104 ? 15.684 13.913 4.966 1.00 44.91 104 ASP A CA 1
ATOM 825 C C . ASP A 1 104 ? 14.284 14.527 4.990 1.00 44.91 104 ASP A C 1
ATOM 827 O O . ASP A 1 104 ? 14.040 15.637 4.531 1.00 44.91 104 ASP A O 1
ATOM 831 N N . GLY A 1 105 ? 13.324 13.747 5.486 1.00 47.53 105 GLY A N 1
ATOM 832 C CA . GLY A 1 105 ? 12.039 14.301 5.861 1.00 47.53 105 GLY A CA 1
ATOM 833 C C . GLY A 1 105 ? 12.276 15.252 7.021 1.00 47.53 105 GLY A C 1
ATOM 834 O O . GLY A 1 105 ? 12.344 14.789 8.161 1.00 47.53 105 GLY A O 1
ATOM 835 N N . GLU A 1 106 ? 12.408 16.549 6.728 1.00 39.00 106 GLU A N 1
ATOM 836 C CA . GLU A 1 106 ? 12.145 17.583 7.720 1.00 39.00 106 GLU A CA 1
ATOM 837 C C . GLU A 1 106 ? 10.785 17.259 8.330 1.00 39.00 106 GLU A C 1
ATOM 839 O O . GLU A 1 106 ? 9.748 17.244 7.657 1.00 39.00 106 GLU A O 1
ATOM 844 N N . LEU A 1 107 ? 10.813 16.930 9.619 1.00 42.91 107 LEU A N 1
ATOM 845 C CA . LEU A 1 107 ? 9.622 16.994 10.435 1.00 42.91 107 LEU A CA 1
ATOM 846 C C . LEU A 1 107 ? 9.236 18.467 10.416 1.00 42.91 107 LEU A C 1
ATOM 848 O O . LEU A 1 107 ? 9.961 19.285 10.974 1.00 42.91 107 LEU A O 1
ATOM 852 N N . LEU A 1 108 ? 8.142 18.797 9.728 1.00 44.31 108 LEU A N 1
ATOM 853 C CA . LEU A 1 108 ? 7.524 20.104 9.889 1.00 44.31 108 LEU A CA 1
ATOM 854 C C . LEU A 1 108 ? 7.226 20.243 11.380 1.00 44.31 108 LEU A C 1
ATOM 856 O O . LEU A 1 108 ? 6.417 19.476 11.906 1.00 44.31 108 LEU A O 1
ATOM 860 N N . GLU A 1 109 ? 7.929 21.157 12.046 1.00 40.66 109 GLU A N 1
ATOM 861 C CA . GLU A 1 109 ? 7.629 21.504 13.427 1.00 40.66 109 GLU A CA 1
ATOM 862 C C . GLU A 1 109 ? 6.166 21.963 13.464 1.00 40.66 109 GLU A C 1
ATOM 864 O O . GLU A 1 109 ? 5.714 22.740 12.618 1.00 40.66 109 GLU A O 1
ATOM 869 N N . GLU A 1 110 ? 5.382 21.375 14.367 1.00 44.09 110 GLU A N 1
ATOM 870 C CA . GLU A 1 110 ? 3.982 21.746 14.519 1.00 44.09 110 GLU A CA 1
ATOM 871 C C . GLU A 1 110 ? 3.937 23.091 15.243 1.00 44.09 110 GLU A C 1
ATOM 873 O O . GLU A 1 110 ? 4.047 23.150 16.466 1.00 44.09 110 GLU A O 1
ATOM 878 N N . ASP A 1 111 ? 3.797 24.171 14.470 1.00 39.62 111 ASP A N 1
ATOM 879 C CA . ASP A 1 111 ? 3.461 25.494 14.994 1.00 39.62 111 ASP A CA 1
ATOM 880 C C . ASP A 1 111 ? 2.085 25.422 15.686 1.00 39.62 111 ASP A C 1
ATOM 882 O O . ASP A 1 111 ? 1.036 25.617 15.063 1.00 39.62 111 ASP A O 1
ATOM 886 N N . GLU A 1 112 ? 2.081 25.132 16.991 1.00 49.38 112 GLU A N 1
ATOM 887 C CA . GLU A 1 112 ? 0.932 25.312 17.887 1.00 49.38 112 GLU A CA 1
ATOM 888 C C . GLU A 1 112 ? 0.636 26.817 18.073 1.00 49.38 112 GLU A C 1
ATOM 890 O O . GLU A 1 112 ? 0.809 27.380 19.155 1.00 49.38 112 GLU A O 1
ATOM 895 N N . GLU A 1 113 ? 0.171 27.502 17.023 1.00 43.50 113 GLU A N 1
ATOM 896 C CA . GLU A 1 113 ? -0.423 28.836 17.169 1.00 43.50 113 GLU A CA 1
ATOM 897 C C . GLU A 1 113 ? -1.905 28.728 17.569 1.00 43.50 113 GLU A C 1
ATOM 899 O O . GLU A 1 113 ? -2.791 28.462 16.756 1.00 43.50 113 GLU A O 1
ATOM 904 N N . ASP A 1 114 ? -2.160 28.970 18.859 1.00 45.00 114 ASP A N 1
ATOM 905 C CA . ASP A 1 114 ? -3.475 29.021 19.506 1.00 45.00 114 ASP A CA 1
ATOM 906 C C . ASP A 1 114 ? -4.593 29.668 18.652 1.00 45.00 114 ASP A C 1
ATOM 908 O O . ASP A 1 114 ? -4.600 30.885 18.412 1.00 45.00 114 ASP A O 1
ATOM 912 N N . GLU A 1 115 ? -5.679 28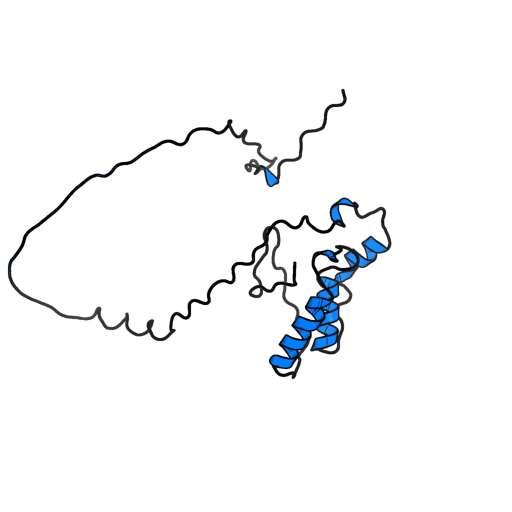.924 18.387 1.00 51.69 115 GLU A N 1
ATOM 913 C CA . GLU A 1 115 ? -6.939 29.450 17.810 1.00 51.69 115 GLU A CA 1
ATOM 914 C C . GLU A 1 115 ? -7.672 30.481 18.712 1.00 51.69 115 GLU A C 1
ATOM 916 O O . GLU A 1 115 ? -8.822 30.856 18.472 1.00 51.69 115 GLU A O 1
ATOM 921 N N . ARG A 1 116 ? -7.025 30.992 19.766 1.00 46.91 116 ARG A N 1
ATOM 922 C CA . ARG A 1 116 ? -7.606 31.930 20.735 1.00 46.91 116 ARG A CA 1
ATOM 923 C C . ARG A 1 116 ? -7.391 33.410 20.390 1.00 46.91 116 ARG A C 1
ATOM 925 O O . ARG A 1 116 ? -8.034 34.269 20.996 1.00 46.91 116 ARG A O 1
ATOM 932 N N . THR A 1 117 ? -6.531 33.727 19.421 1.00 43.28 117 THR A N 1
ATOM 933 C CA . THR A 1 117 ? -6.103 35.118 19.143 1.00 43.28 117 THR A CA 1
ATOM 934 C C . THR A 1 117 ? -6.882 35.793 18.000 1.00 43.28 117 THR A C 1
ATOM 936 O O . THR A 1 117 ? -6.905 37.021 17.896 1.00 43.28 117 THR A O 1
ATOM 939 N N . SER A 1 118 ? -7.611 35.029 17.177 1.00 49.88 118 SER A N 1
ATOM 940 C CA . SER A 1 118 ? -8.382 35.550 16.030 1.00 49.88 118 SER A CA 1
ATOM 941 C C . SER A 1 118 ? -9.578 36.439 16.425 1.00 49.88 118 SER A C 1
ATOM 943 O O . SER A 1 118 ? -9.959 37.339 15.676 1.00 49.88 118 SER A O 1
ATOM 945 N N . MET A 1 119 ? -10.134 36.243 17.625 1.00 45.94 119 MET A N 1
ATOM 946 C CA . MET A 1 119 ? -11.352 36.913 18.110 1.00 45.94 119 MET A CA 1
ATOM 947 C C . MET A 1 119 ? -11.150 38.361 18.603 1.00 45.94 119 MET A C 1
ATOM 949 O O . MET A 1 119 ? -12.132 39.077 18.779 1.00 45.94 119 MET A O 1
ATOM 953 N N . LEU A 1 120 ? -9.913 38.825 18.828 1.00 50.34 120 LEU A N 1
ATOM 954 C CA . LEU A 1 120 ? -9.647 40.132 19.465 1.00 50.34 120 LEU A CA 1
ATOM 955 C C . LEU A 1 120 ? -9.303 41.278 18.497 1.00 50.34 120 LEU A C 1
ATOM 957 O O . LEU A 1 120 ? -9.145 42.422 18.924 1.00 50.34 120 LEU A O 1
ATOM 961 N N . ARG A 1 121 ? -9.222 41.024 17.183 1.00 47.78 121 ARG A N 1
ATOM 962 C CA . ARG A 1 121 ? -8.836 42.062 16.204 1.00 47.78 121 ARG A CA 1
ATOM 963 C C . ARG A 1 121 ? -9.988 42.974 15.755 1.00 47.78 121 ARG A C 1
ATOM 965 O O . ARG A 1 121 ? -9.736 44.007 15.139 1.00 47.78 121 ARG A O 1
ATOM 972 N N . GLN A 1 122 ? -11.243 42.625 16.046 1.00 42.59 122 GLN A N 1
ATOM 973 C CA . GLN A 1 122 ? -12.403 43.312 15.458 1.00 42.59 122 GLN A CA 1
ATOM 974 C C . GLN A 1 122 ? -12.983 44.460 16.309 1.00 42.59 122 GLN A C 1
ATOM 976 O O . GLN A 1 122 ? -13.788 45.237 15.797 1.00 42.59 122 GLN A O 1
ATOM 981 N N . GLU A 1 123 ? -12.551 44.627 17.565 1.00 41.41 123 GLU A N 1
ATOM 982 C CA . GLU A 1 123 ? -13.174 45.580 18.503 1.00 41.41 123 GLU A CA 1
ATOM 983 C C . GLU A 1 123 ? -12.402 46.909 18.688 1.00 41.41 123 GLU A C 1
ATOM 985 O O . GLU A 1 123 ? -12.990 47.922 19.061 1.00 41.41 123 GLU A O 1
ATOM 990 N N . TYR A 1 124 ? -11.116 46.981 18.314 1.00 36.66 124 TYR A N 1
ATOM 991 C CA . TYR A 1 124 ? -10.272 48.175 18.536 1.00 36.66 124 TYR A CA 1
ATOM 992 C C . TYR A 1 124 ? -10.287 49.247 17.427 1.00 36.66 124 TYR A C 1
ATOM 994 O O . TYR A 1 124 ? -9.619 50.272 17.550 1.00 36.66 124 TYR A O 1
ATOM 1002 N N . HIS A 1 125 ? -11.082 49.080 16.364 1.00 41.22 125 HIS A N 1
ATOM 1003 C CA . HIS A 1 125 ? -11.213 50.081 15.288 1.00 41.22 125 HIS A CA 1
ATOM 1004 C C . HIS A 1 125 ? -12.473 50.962 15.371 1.00 41.22 125 HIS A C 1
ATOM 1006 O O . HIS A 1 125 ? -12.795 51.662 14.410 1.00 41.22 125 HIS A O 1
ATOM 1012 N N . ARG A 1 126 ? -13.175 50.994 16.517 1.00 42.03 126 ARG A N 1
ATOM 1013 C CA . ARG A 1 126 ? -14.361 51.852 16.698 1.00 42.03 126 ARG A CA 1
ATOM 1014 C C . ARG A 1 126 ? -14.320 52.767 17.926 1.00 42.03 126 ARG A C 1
ATOM 1016 O O . ARG A 1 126 ? -15.266 52.822 18.703 1.00 42.03 126 ARG A O 1
ATOM 1023 N N . GLY A 1 127 ? -13.284 53.603 17.973 1.00 33.78 127 GLY A N 1
ATOM 1024 C CA . GLY A 1 127 ? -13.410 54.969 18.488 1.00 33.78 127 GLY A CA 1
ATOM 1025 C C . GLY A 1 127 ? -12.471 55.361 19.626 1.00 33.78 127 GLY A C 1
ATOM 1026 O O . GLY A 1 127 ? -12.646 54.933 20.758 1.00 33.78 127 GLY A O 1
ATOM 1027 N N . HIS A 1 128 ? -11.605 56.339 19.354 1.00 33.62 128 HIS A N 1
ATOM 1028 C CA . HIS A 1 128 ? -11.544 57.523 20.210 1.00 33.62 128 HIS A CA 1
ATOM 1029 C C . HIS A 1 128 ? -11.085 58.749 19.417 1.00 33.62 128 HIS A C 1
ATOM 1031 O O . HIS A 1 128 ? -10.284 58.644 18.490 1.00 33.62 128 HIS A O 1
ATOM 1037 N N . SER A 1 129 ? -11.611 59.918 19.770 1.00 30.12 129 SER A N 1
ATOM 1038 C CA . SER A 1 129 ? -11.199 61.200 19.200 1.00 30.12 129 SER A CA 1
ATOM 1039 C C . SER A 1 129 ? -10.329 61.987 20.185 1.00 30.12 129 SER A C 1
ATOM 1041 O O . SER A 1 129 ? -10.510 61.872 21.393 1.00 30.12 129 SER A O 1
ATOM 1043 N N . PHE A 1 130 ? -9.524 62.890 19.613 1.00 24.88 130 PHE A N 1
ATOM 1044 C CA . PHE A 1 130 ? -9.155 64.207 20.156 1.00 24.88 130 PHE A CA 1
ATOM 1045 C C . PHE A 1 130 ? -7.967 64.352 21.144 1.00 24.88 130 PHE A C 1
ATOM 1047 O O . PHE A 1 130 ? -7.955 63.791 22.229 1.00 24.88 130 PHE A O 1
ATOM 1054 N N . HIS A 1 131 ? -7.078 65.286 20.763 1.00 29.36 131 HIS A N 1
ATOM 1055 C CA . HIS A 1 131 ? -6.191 66.147 21.575 1.00 29.36 131 HIS A CA 1
ATOM 1056 C C . HIS A 1 131 ? -4.941 65.592 22.304 1.00 29.36 131 HIS A C 1
ATOM 1058 O O . HIS A 1 131 ? -5.042 64.987 23.361 1.00 29.36 131 HIS A O 1
ATOM 1064 N N . GLY A 1 132 ? -3.761 66.081 21.873 1.00 27.48 132 GLY A N 1
ATOM 1065 C CA . GLY A 1 132 ? -3.006 67.014 22.734 1.00 27.48 132 GLY A CA 1
ATOM 1066 C C . GLY A 1 132 ? -1.505 66.778 23.010 1.00 27.48 132 GLY A C 1
ATOM 1067 O O . GLY A 1 132 ? -1.170 66.085 23.955 1.00 27.48 132 GLY A O 1
ATOM 1068 N N . SER A 1 133 ? -0.649 67.570 22.339 1.00 27.45 133 SER A N 1
ATOM 1069 C CA . SER A 1 133 ? 0.540 68.257 22.913 1.00 27.45 133 SER A CA 1
ATOM 1070 C C . SER A 1 133 ? 1.884 67.523 23.190 1.00 27.45 133 SER A C 1
ATOM 1072 O O . SER A 1 133 ? 2.048 66.889 24.222 1.00 27.45 133 SER A O 1
ATOM 1074 N N . SER A 1 134 ? 2.890 67.880 22.368 1.00 27.33 134 SER A N 1
ATOM 1075 C CA . SER A 1 134 ? 4.298 68.233 22.712 1.00 27.33 134 SER A CA 1
ATOM 1076 C C . SER A 1 134 ? 5.356 67.190 23.158 1.00 27.33 134 SER A C 1
ATOM 1078 O O . SER A 1 134 ? 5.183 66.535 24.174 1.00 27.33 134 SER A O 1
ATOM 1080 N N . MET A 1 135 ? 6.484 67.188 22.409 1.00 27.33 135 MET A N 1
ATOM 1081 C CA . MET A 1 135 ? 7.916 67.371 22.809 1.00 27.33 135 MET A CA 1
ATOM 1082 C C . MET A 1 135 ? 8.488 66.569 24.007 1.00 27.33 135 MET A C 1
ATOM 1084 O O . MET A 1 135 ? 7.879 66.555 25.069 1.00 27.33 135 MET A O 1
ATOM 1088 N N . ASP A 1 136 ? 9.672 65.929 23.975 1.00 28.97 136 ASP A N 1
ATOM 1089 C CA . ASP A 1 136 ? 10.839 65.856 23.043 1.00 28.97 136 ASP A CA 1
ATOM 1090 C C . ASP A 1 136 ? 11.523 64.457 23.198 1.00 28.97 136 ASP A C 1
ATOM 1092 O O . ASP A 1 136 ? 11.096 63.692 24.063 1.00 28.97 136 ASP A O 1
ATOM 1096 N N . GLY A 1 137 ? 12.565 64.002 22.472 1.00 28.95 137 GLY A N 1
ATOM 1097 C CA . GLY A 1 137 ? 13.383 64.527 21.353 1.00 28.95 137 GLY A CA 1
ATOM 1098 C C . GLY A 1 137 ? 14.785 63.848 21.312 1.00 28.95 137 GLY A C 1
ATOM 1099 O O . GLY A 1 137 ? 15.211 63.361 22.353 1.00 28.95 137 GLY A O 1
ATOM 1100 N N . GLU A 1 138 ? 15.476 63.856 20.149 1.00 30.19 138 GLU A N 1
ATOM 1101 C CA . GLU A 1 138 ? 16.896 63.424 19.900 1.00 30.19 138 GLU A CA 1
ATOM 1102 C C . GLU A 1 138 ? 17.232 61.919 20.134 1.00 30.19 138 GLU A C 1
ATOM 1104 O O . GLU A 1 138 ? 16.616 61.271 20.974 1.00 30.19 138 GLU A O 1
ATOM 1109 N N . ASP A 1 139 ? 18.182 61.226 19.483 1.00 31.22 139 ASP A N 1
ATOM 1110 C CA . ASP A 1 139 ? 18.926 61.262 18.189 1.00 31.22 139 ASP A CA 1
ATOM 1111 C C . ASP A 1 139 ? 19.274 59.756 17.920 1.00 31.22 139 ASP A C 1
ATOM 1113 O O . ASP A 1 139 ? 19.240 58.952 18.851 1.00 31.22 139 ASP A O 1
ATOM 1117 N N . ASP A 1 140 ? 19.394 59.186 16.722 1.00 33.50 140 ASP A N 1
ATOM 1118 C CA . ASP A 1 140 ? 20.523 59.252 15.785 1.00 33.50 140 ASP A CA 1
ATOM 1119 C C . ASP A 1 140 ? 20.075 58.535 14.495 1.00 33.50 140 ASP A C 1
ATOM 1121 O O . ASP A 1 140 ? 19.560 57.411 14.541 1.00 33.50 140 ASP A O 1
ATOM 1125 N N . GLY A 1 141 ? 20.288 59.134 13.324 1.00 32.38 141 GLY A N 1
ATOM 1126 C CA . GLY A 1 141 ? 20.079 58.452 12.040 1.00 32.38 141 GLY A CA 1
ATOM 1127 C C . GLY A 1 141 ? 21.388 57.946 11.435 1.00 32.38 141 GLY A C 1
ATOM 1128 O O . GLY A 1 141 ? 22.420 58.568 11.644 1.00 32.38 141 GLY A O 1
ATOM 1129 N N . TRP A 1 142 ? 21.340 56.916 10.579 1.00 28.28 142 TRP A N 1
ATOM 1130 C CA . TRP A 1 142 ? 22.250 56.820 9.425 1.00 28.28 142 TRP A CA 1
ATOM 1131 C C . TRP A 1 142 ? 21.618 56.096 8.229 1.00 28.28 142 TRP A C 1
ATOM 1133 O O . TRP A 1 142 ? 20.972 55.058 8.346 1.00 28.28 142 TRP A O 1
ATOM 1143 N N . ASP A 1 143 ? 21.824 56.713 7.069 1.00 33.12 143 ASP A N 1
ATOM 1144 C CA . ASP A 1 143 ? 21.379 56.326 5.732 1.00 33.12 143 ASP A CA 1
ATOM 1145 C C . ASP A 1 143 ? 22.418 55.416 5.055 1.00 33.12 143 ASP A C 1
ATOM 1147 O O . ASP A 1 143 ? 23.618 55.645 5.220 1.00 33.12 143 ASP A O 1
ATOM 1151 N N . SER A 1 144 ? 21.976 54.430 4.261 1.00 35.62 144 SER A N 1
ATOM 1152 C CA . SER A 1 144 ? 22.593 54.085 2.962 1.00 35.62 144 SER A CA 1
ATOM 1153 C C . SER A 1 144 ? 21.908 52.893 2.287 1.00 35.62 144 SER A C 1
ATOM 1155 O O . SER A 1 144 ? 22.191 51.728 2.573 1.00 35.62 144 SER A O 1
ATOM 1157 N N . ASP A 1 145 ? 21.099 53.186 1.274 1.00 45.97 145 ASP A N 1
ATOM 1158 C CA . ASP A 1 145 ? 20.681 52.218 0.258 1.00 45.97 145 ASP A CA 1
ATOM 1159 C C . ASP A 1 145 ? 21.872 51.845 -0.659 1.00 45.97 145 ASP A C 1
ATOM 1161 O O . ASP A 1 145 ? 22.214 52.596 -1.580 1.00 45.97 145 ASP A O 1
ATOM 1165 N N . ARG A 1 146 ? 22.553 50.712 -0.388 1.00 39.78 146 ARG A N 1
ATOM 1166 C CA . ARG A 1 146 ? 23.457 49.995 -1.327 1.00 39.78 146 ARG A CA 1
ATOM 1167 C C . ARG A 1 146 ? 24.048 48.701 -0.741 1.00 39.78 146 ARG A C 1
ATOM 1169 O O . ARG A 1 146 ? 24.929 48.767 0.103 1.00 39.78 146 ARG A O 1
ATOM 1176 N N . ASP A 1 147 ? 23.803 47.565 -1.402 1.00 41.22 147 ASP A N 1
ATOM 1177 C CA . ASP A 1 147 ? 24.909 46.920 -2.134 1.00 41.22 147 ASP A CA 1
ATOM 1178 C C . ASP A 1 147 ? 24.419 46.043 -3.307 1.00 41.22 147 ASP A C 1
ATOM 1180 O O . ASP A 1 147 ? 23.798 44.993 -3.149 1.00 41.22 147 ASP A O 1
ATOM 1184 N N . ARG A 1 148 ? 24.743 46.471 -4.534 1.00 46.59 148 ARG A N 1
ATOM 1185 C CA . ARG A 1 148 ? 24.634 45.649 -5.750 1.00 46.59 148 ARG A CA 1
ATOM 1186 C C . ARG A 1 148 ? 25.989 44.991 -6.011 1.00 46.59 148 ARG A C 1
ATOM 1188 O O . ARG A 1 148 ? 26.852 45.630 -6.615 1.00 46.59 148 ARG A O 1
ATOM 1195 N N . ARG A 1 149 ? 26.161 43.703 -5.691 1.00 40.75 149 ARG A N 1
ATOM 1196 C CA . ARG A 1 149 ? 27.294 42.894 -6.199 1.00 40.75 149 ARG A CA 1
ATOM 1197 C C . ARG A 1 149 ? 26.801 41.512 -6.634 1.00 40.75 149 ARG A C 1
ATOM 1199 O O . ARG A 1 149 ? 26.362 40.717 -5.823 1.00 40.75 149 ARG A O 1
ATOM 1206 N N . LYS A 1 150 ? 26.643 41.282 -7.942 1.00 41.56 150 LYS A N 1
ATOM 1207 C CA . LYS A 1 150 ? 27.655 40.689 -8.847 1.00 41.56 150 LYS A CA 1
ATOM 1208 C C . LYS A 1 150 ? 28.136 39.295 -8.405 1.00 41.56 150 LYS A C 1
ATOM 1210 O O . LYS A 1 150 ? 29.146 39.168 -7.726 1.00 41.56 150 LYS A O 1
ATOM 1215 N N . GLY A 1 151 ? 27.481 38.266 -8.943 1.00 29.88 151 GLY A N 1
ATOM 1216 C CA . GLY A 1 151 ? 27.990 36.895 -9.031 1.00 29.88 151 GLY A CA 1
ATOM 1217 C C . GLY A 1 151 ? 27.777 36.370 -10.451 1.00 29.88 151 GLY A C 1
ATOM 1218 O O . GLY A 1 151 ? 26.714 35.848 -10.765 1.00 29.88 151 GLY A O 1
ATOM 1219 N N . GLY A 1 152 ? 28.752 36.583 -11.338 1.00 35.16 152 GLY A N 1
ATOM 1220 C CA . GLY A 1 152 ? 28.665 36.175 -12.741 1.00 35.16 152 GLY A CA 1
ATOM 1221 C C . GLY A 1 152 ? 29.615 35.027 -13.060 1.00 35.16 152 GLY A C 1
ATOM 1222 O O . GLY A 1 152 ? 30.806 35.263 -13.230 1.00 35.16 152 GLY A O 1
ATOM 1223 N N . SER A 1 153 ? 29.087 33.810 -13.194 1.00 38.47 153 SER A N 1
ATOM 1224 C CA . SER A 1 153 ? 29.711 32.725 -13.963 1.00 38.47 153 SER A CA 1
ATOM 1225 C C . SER A 1 153 ? 28.663 31.657 -14.269 1.00 38.47 153 SER A C 1
ATOM 1227 O O . SER A 1 153 ? 28.119 31.029 -13.366 1.00 38.47 153 SER A O 1
ATOM 1229 N N . GLY A 1 154 ? 28.348 31.473 -15.547 1.00 37.16 154 GLY A N 1
ATOM 1230 C CA . GLY A 1 154 ? 27.334 30.524 -15.994 1.00 37.16 154 GLY A CA 1
ATOM 1231 C C . GLY A 1 154 ? 27.171 30.620 -17.501 1.00 37.16 154 GLY A C 1
ATOM 1232 O O . GLY A 1 154 ? 26.640 31.608 -18.001 1.00 37.16 154 GLY A O 1
ATOM 1233 N N . LYS A 1 155 ? 27.678 29.613 -18.222 1.00 42.22 155 LYS A N 1
ATOM 1234 C CA . LYS A 1 155 ? 27.546 29.497 -19.684 1.00 42.22 155 LYS A CA 1
ATOM 1235 C C . LYS A 1 155 ? 26.085 29.693 -20.094 1.00 42.22 155 LYS A C 1
ATOM 1237 O O . LYS A 1 155 ? 25.192 29.196 -19.406 1.00 42.22 155 LYS A O 1
ATOM 1242 N N . GLY A 1 156 ? 25.866 30.395 -21.208 1.00 43.16 156 GLY A N 1
ATOM 1243 C CA . GLY A 1 156 ? 24.530 30.673 -21.729 1.00 43.16 156 GLY A CA 1
ATOM 1244 C C . GLY A 1 156 ? 23.688 29.401 -21.781 1.00 43.16 156 GLY A C 1
ATOM 1245 O O . GLY A 1 156 ? 24.073 28.423 -22.418 1.00 43.16 156 GLY A O 1
ATOM 1246 N N . LYS A 1 157 ? 22.559 29.404 -21.068 1.00 50.16 157 LYS A N 1
ATOM 1247 C CA . LYS A 1 157 ? 21.568 28.336 -21.168 1.00 50.16 157 LYS A CA 1
ATOM 1248 C C . LYS A 1 157 ? 20.868 28.502 -22.510 1.00 50.16 157 LYS A C 1
ATOM 1250 O O . LYS A 1 157 ? 19.978 29.341 -22.613 1.00 50.16 157 LYS A O 1
ATOM 1255 N N . ASP A 1 158 ? 21.243 27.703 -23.507 1.00 57.53 158 ASP A N 1
ATOM 1256 C CA . ASP A 1 158 ? 20.438 27.588 -24.722 1.00 57.53 158 ASP A CA 1
ATOM 1257 C C . ASP A 1 158 ? 19.009 27.211 -24.322 1.00 57.53 158 ASP A C 1
ATOM 1259 O O . ASP A 1 158 ? 18.768 26.198 -23.647 1.00 57.53 158 ASP A O 1
ATOM 1263 N N . ILE A 1 159 ? 18.061 28.075 -24.676 1.00 62.84 159 ILE A N 1
ATOM 1264 C CA . ILE A 1 159 ? 16.645 27.898 -24.373 1.00 62.84 159 ILE A CA 1
ATOM 1265 C C . ILE A 1 159 ? 16.078 26.972 -25.447 1.00 62.84 159 ILE A C 1
ATOM 1267 O O . ILE A 1 159 ? 15.739 27.398 -26.548 1.00 62.84 159 ILE A O 1
ATOM 1271 N N . VAL A 1 160 ? 16.021 25.679 -25.132 1.00 71.75 160 VAL A N 1
ATOM 1272 C CA . VAL A 1 160 ? 15.365 24.679 -25.977 1.00 71.75 160 VAL A CA 1
ATOM 1273 C C . VAL A 1 160 ? 13.864 24.791 -25.740 1.00 71.75 160 VAL A C 1
ATOM 1275 O O . VAL A 1 160 ? 13.437 24.774 -24.587 1.00 71.75 160 VAL A O 1
ATOM 1278 N N . ARG A 1 161 ? 13.078 24.909 -26.814 1.00 76.88 161 ARG A N 1
ATOM 1279 C CA . ARG A 1 161 ? 11.611 24.979 -26.766 1.00 76.88 161 ARG A CA 1
ATOM 1280 C C . ARG A 1 161 ? 10.975 23.721 -27.337 1.00 76.88 161 ARG A C 1
ATOM 1282 O O . ARG A 1 161 ? 11.528 23.124 -28.259 1.00 76.88 161 ARG A O 1
ATOM 1289 N N . ASP A 1 162 ? 9.821 23.338 -26.800 1.00 75.94 162 ASP A N 1
ATOM 1290 C CA . ASP A 1 162 ? 9.006 22.263 -27.366 1.00 75.94 162 ASP A CA 1
ATOM 1291 C C . ASP A 1 162 ? 8.253 22.722 -28.631 1.00 75.94 162 ASP A C 1
ATOM 1293 O O . ASP A 1 162 ? 8.246 23.900 -28.999 1.00 75.94 162 ASP A O 1
ATOM 1297 N N . THR A 1 163 ? 7.589 21.788 -29.316 1.00 71.81 163 THR A N 1
ATOM 1298 C CA . THR A 1 163 ? 6.750 22.076 -30.494 1.00 71.81 163 THR A CA 1
ATOM 1299 C C . THR A 1 163 ? 5.516 22.937 -30.196 1.00 71.81 163 THR A C 1
ATOM 1301 O O . THR A 1 163 ? 4.864 23.383 -31.136 1.00 71.81 163 THR A O 1
ATOM 1304 N N . ALA A 1 164 ? 5.197 23.192 -28.923 1.00 73.00 164 ALA A N 1
ATOM 1305 C CA . ALA A 1 164 ? 4.175 24.143 -28.484 1.00 73.00 164 ALA A CA 1
ATOM 1306 C C . ALA A 1 164 ? 4.776 25.505 -28.057 1.00 73.00 164 ALA A C 1
ATOM 1308 O O . ALA A 1 164 ? 4.044 26.393 -27.622 1.00 73.00 164 ALA A O 1
ATOM 1309 N N . GLY A 1 165 ? 6.094 25.693 -28.199 1.00 72.12 165 GLY A N 1
ATOM 1310 C CA . GLY A 1 165 ? 6.811 26.931 -27.896 1.00 72.12 165 GLY A CA 1
ATOM 1311 C C . GLY A 1 165 ? 7.187 27.137 -26.425 1.00 72.12 165 GLY A C 1
ATOM 1312 O O . GLY A 1 165 ? 7.681 28.215 -26.094 1.00 72.12 165 GLY A O 1
ATOM 1313 N N . ARG A 1 166 ? 6.981 26.148 -25.546 1.00 76.69 166 ARG A N 1
ATOM 1314 C CA . ARG A 1 166 ? 7.309 26.244 -24.111 1.00 76.69 166 ARG A CA 1
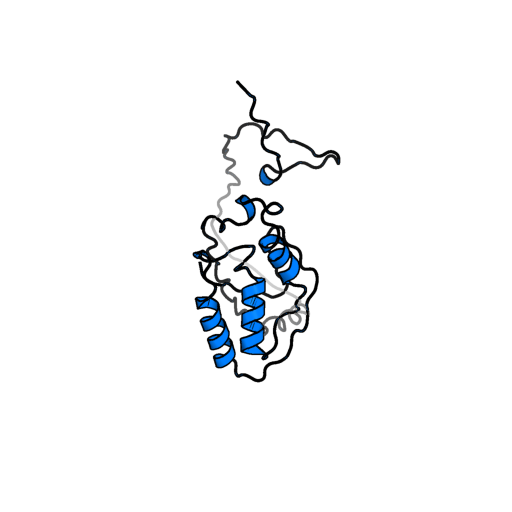ATOM 1315 C C . ARG A 1 166 ? 8.791 25.970 -23.868 1.00 76.69 166 ARG A C 1
ATOM 1317 O O . ARG A 1 166 ? 9.359 25.070 -24.483 1.00 76.69 166 ARG A O 1
ATOM 1324 N N . ASP A 1 167 ? 9.405 26.719 -22.955 1.00 79.44 167 ASP A N 1
ATOM 1325 C CA . ASP A 1 167 ? 10.812 26.547 -22.574 1.00 79.44 167 ASP A CA 1
ATOM 1326 C C . ASP A 1 167 ? 11.007 25.233 -21.791 1.00 79.44 167 ASP A C 1
ATOM 1328 O O . ASP A 1 167 ? 10.409 25.044 -20.733 1.00 79.44 167 ASP A O 1
ATOM 1332 N N . ILE A 1 168 ? 11.859 24.330 -22.291 1.00 71.75 168 ILE A N 1
ATOM 1333 C CA . ILE A 1 168 ? 12.098 23.007 -21.696 1.00 71.75 168 ILE A CA 1
ATOM 1334 C C . ILE A 1 168 ? 13.200 23.097 -20.615 1.00 71.75 168 ILE A C 1
ATOM 1336 O O . ILE A 1 168 ? 14.358 23.441 -20.940 1.00 71.75 168 ILE A O 1
ATOM 1340 N N . PRO A 1 169 ? 12.900 22.762 -19.341 1.00 75.31 169 PRO A N 1
ATOM 1341 C CA . PRO A 1 169 ? 13.887 22.726 -18.266 1.00 75.31 169 PRO A CA 1
ATOM 1342 C C . PRO A 1 169 ? 14.915 21.612 -18.501 1.00 75.31 169 PRO A C 1
ATOM 1344 O O . PRO A 1 169 ? 14.665 20.643 -19.210 1.00 75.31 169 PRO A O 1
ATOM 1347 N N . ALA A 1 170 ? 16.106 21.733 -17.908 1.00 66.06 170 ALA A N 1
ATOM 1348 C CA . ALA A 1 170 ? 17.202 20.789 -18.161 1.00 66.06 170 ALA A CA 1
ATOM 1349 C C . ALA A 1 170 ? 16.872 19.329 -17.781 1.00 66.06 170 ALA A C 1
ATOM 1351 O O . ALA A 1 170 ? 17.416 18.418 -18.396 1.00 66.06 170 ALA A O 1
ATOM 1352 N N . SER A 1 171 ? 15.959 19.125 -16.827 1.00 64.75 171 SER A N 1
ATOM 1353 C CA . SER A 1 171 ? 15.412 17.828 -16.403 1.00 64.75 171 SER A CA 1
ATOM 1354 C C . SER A 1 171 ? 14.583 17.108 -17.473 1.00 64.75 171 SER A C 1
ATOM 1356 O O . SER A 1 171 ? 14.481 15.888 -17.439 1.00 64.75 171 SER A O 1
ATOM 1358 N N . GLU A 1 172 ? 13.999 17.842 -18.422 1.00 65.25 172 GLU A N 1
ATOM 1359 C CA . GLU A 1 172 ? 13.105 17.311 -19.465 1.00 65.25 172 GLU A CA 1
ATOM 1360 C C . GLU A 1 172 ? 13.783 17.230 -20.844 1.00 65.25 172 GLU A C 1
ATOM 1362 O O . GLU A 1 172 ? 13.184 16.797 -21.830 1.00 65.25 172 GLU A O 1
ATOM 1367 N N . ARG A 1 173 ? 15.052 17.646 -20.949 1.00 73.75 173 ARG A N 1
ATOM 1368 C CA . ARG A 1 173 ? 15.800 17.590 -22.209 1.00 73.75 173 ARG A CA 1
ATOM 1369 C C . ARG A 1 173 ? 16.265 16.166 -22.476 1.00 73.75 173 ARG A C 1
ATOM 1371 O O . ARG A 1 173 ? 17.047 15.607 -21.711 1.00 73.75 173 ARG A O 1
ATOM 1378 N N . ALA A 1 174 ? 15.847 15.612 -23.613 1.00 64.00 174 ALA A N 1
ATOM 1379 C CA . ALA A 1 174 ? 16.371 14.341 -24.095 1.00 64.00 174 ALA A CA 1
ATOM 1380 C C . ALA A 1 174 ? 17.912 14.407 -24.218 1.00 64.00 174 ALA A C 1
ATOM 1382 O O . ALA A 1 174 ? 18.436 15.390 -24.758 1.00 64.00 174 ALA A O 1
ATOM 1383 N N . PRO A 1 175 ? 18.654 13.390 -23.740 1.00 58.31 175 PRO A N 1
ATOM 1384 C CA . PRO A 1 175 ? 20.106 13.372 -23.856 1.00 58.31 175 PRO A CA 1
ATOM 1385 C C . PRO A 1 175 ? 20.523 13.347 -25.337 1.00 58.31 175 PRO A C 1
ATOM 1387 O O . PRO A 1 175 ? 19.883 12.661 -26.141 1.00 58.31 175 PRO A O 1
ATOM 1390 N N . PRO A 1 176 ? 21.593 14.066 -25.726 1.00 65.94 176 PRO A N 1
ATOM 1391 C CA . PRO A 1 176 ? 22.020 14.119 -27.117 1.00 65.94 176 PRO A CA 1
ATOM 1392 C C . PRO A 1 176 ? 22.435 12.723 -27.613 1.00 65.94 176 PRO A C 1
ATOM 1394 O O . PRO A 1 176 ? 23.039 11.953 -26.854 1.00 65.94 176 PRO A O 1
ATOM 1397 N N . PRO A 1 177 ? 22.152 12.378 -28.883 1.00 55.66 177 PRO A N 1
ATOM 1398 C CA . PRO A 1 177 ? 22.523 11.083 -29.433 1.00 55.66 177 PRO A CA 1
ATOM 1399 C C . PRO A 1 177 ? 24.045 10.921 -29.399 1.00 55.66 177 PRO A C 1
ATOM 1401 O O . PRO A 1 177 ? 24.788 11.755 -29.920 1.00 55.66 177 PRO A O 1
ATOM 1404 N N . ARG A 1 178 ? 24.521 9.825 -28.795 1.00 55.75 178 ARG A N 1
ATOM 1405 C CA . ARG A 1 178 ? 25.949 9.485 -28.797 1.00 55.75 178 ARG A CA 1
ATOM 1406 C C . ARG A 1 178 ? 26.367 9.159 -30.230 1.00 55.75 178 ARG A C 1
ATOM 1408 O O . ARG A 1 178 ? 25.988 8.116 -30.763 1.00 55.75 178 ARG A O 1
ATOM 1415 N N . GLY A 1 179 ? 27.127 10.059 -30.849 1.00 53.34 179 GLY A N 1
ATOM 1416 C CA . GLY A 1 179 ? 27.696 9.835 -32.173 1.00 53.34 179 GLY A CA 1
ATOM 1417 C C . GLY A 1 179 ? 28.570 8.581 -32.176 1.00 53.34 179 GLY A C 1
ATOM 1418 O O . GLY A 1 179 ? 29.409 8.407 -31.294 1.00 53.34 179 GLY A O 1
ATOM 1419 N N . ARG A 1 180 ? 28.366 7.704 -33.164 1.00 46.97 180 ARG A N 1
ATOM 1420 C CA . ARG A 1 180 ? 29.303 6.613 -33.441 1.00 46.97 180 ARG A CA 1
ATOM 1421 C C . ARG A 1 180 ? 30.571 7.199 -34.059 1.00 46.97 180 ARG A C 1
ATOM 1423 O O . ARG A 1 180 ? 30.497 7.812 -35.122 1.00 46.97 180 ARG A O 1
ATOM 1430 N N . SER A 1 181 ? 31.693 6.964 -33.391 1.00 47.75 181 SER A N 1
ATOM 1431 C CA . SER A 1 181 ? 33.065 7.117 -33.877 1.00 47.75 181 SER A CA 1
ATOM 1432 C C . SER A 1 181 ? 33.822 5.887 -33.388 1.00 47.75 181 SER A C 1
ATOM 1434 O O . SER A 1 181 ? 34.199 5.909 -32.195 1.00 47.75 181 SER A O 1
#

Foldseek 3Di:
DWDDDDDPQDADVPGHDDDDDDLDDAPDDPVQLVVLLVVLRVVQDLQPDWLQPRHPQVSQQSSCCSGPVGGDDPVPNVVSVVCVVCVVVDDPVRGDRPDDPDPPPDPPPPPPPDPPPPPPPPPPPDDDDDDDDDDDDDDDDDDDPDDDDDDDDDPDDDQDADPVGDGDDPVRDDDDDDDDD